Protein AF-A0A8C6TGK2-F1 (afdb_monomer)

Sequence (136 aa):
MEDSAKWTDCPTAPSLRNLTDGGFGALAETQLPAVQELTRAHIESFDQAVTDGLSRLVQSIPPLEFSFRNDRVSLAFAEAAIFPPAVAKGSVCKEMRVFPAECRGRRCSYRGKLVVREIHGYTRKLSHHLYIYIAG

InterPro domains:
  IPR007644 RNA polymerase, beta subunit, protrusion [PF04563] (37-117)

Organism: NCBI:txid47308

Secondary structure (DSSP, 8-state):
---GGGGTTS-SS---HHHHSTTTTPPPSS--HHHHHHHHHHHHHHHHIIIIIHHHHHHHSPPEEEEETTEEEEEEEEEEEEEPPBPPTT---S--B--HHHHHHHT----PEEEEEEEEEEEEEETTEEEEEEE-

Solvent-accessible surface area (backbone atoms only — not comparable to full-atom values): 8624 Å² total; per-residue (Å²): 142,81,74,76,74,79,64,74,82,61,74,95,63,93,75,65,57,77,76,64,43,91,59,65,88,64,80,67,96,65,79,62,63,74,65,53,56,78,47,40,68,63,52,52,54,46,53,42,43,64,45,65,44,37,49,53,50,39,71,67,53,77,60,54,70,51,76,56,97,79,25,43,40,35,42,34,56,74,45,56,48,72,40,78,34,54,62,64,90,90,63,95,65,96,69,54,74,58,54,68,67,56,23,59,77,69,74,49,82,82,59,55,51,77,47,73,43,66,36,43,40,41,40,44,78,48,102,88,55,82,51,79,47,77,56,122

Radius of gyration: 26.93 Å; Cα contacts (8 Å, |Δi|>4): 138; chains: 1; bounding box: 72×41×67 Å

Mean predicted aligned error: 11.18 Å

Nearest PDB structures (foldseek):
  7obb-assembly1_B  TM=7.964E-01  e=2.275E-11  Homo sapiens
  7oba-assembly1_B  TM=8.011E-01  e=4.893E-11  Homo sapiens
  7ob9-assembly1_B  TM=7.943E-01  e=1.413E-10  Homo sapiens
  7vba-assembly1_B  TM=8.084E-01  e=6.895E-09  Homo sapiens
  8yqy-assembly1_B  TM=7.002E-01  e=9.616E-05  African swine fever virus

pLDDT: mean 81.95, std 15.83, range [38.44, 97.5]

Structure (mmCIF, N/CA/C/O backbone):
data_AF-A0A8C6TGK2-F1
#
_entry.id   AF-A0A8C6TGK2-F1
#
loop_
_atom_site.group_PDB
_atom_site.id
_atom_site.type_symbol
_atom_site.label_atom_id
_atom_site.la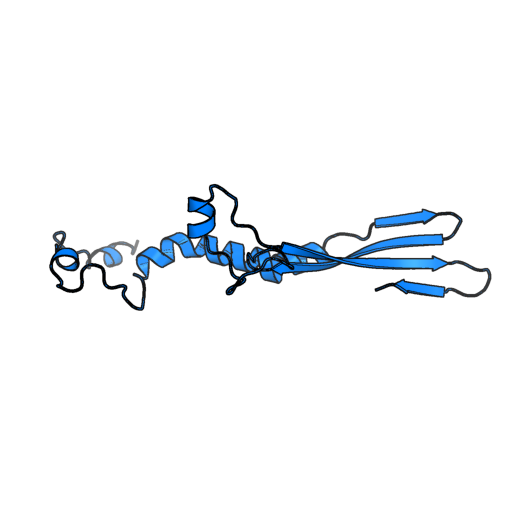bel_alt_id
_atom_site.label_comp_id
_atom_site.label_asym_id
_atom_site.label_entity_id
_atom_site.label_seq_id
_atom_site.pdbx_PDB_ins_code
_atom_site.Cartn_x
_atom_site.Cartn_y
_atom_site.Cartn_z
_atom_site.occupancy
_atom_site.B_iso_or_equiv
_atom_site.auth_seq_id
_atom_site.auth_comp_id
_atom_site.auth_asym_id
_atom_site.auth_atom_id
_atom_site.pdbx_PDB_model_num
ATOM 1 N N . MET A 1 1 ? -34.262 -23.421 -2.899 1.00 41.59 1 MET A N 1
ATOM 2 C CA . MET A 1 1 ? -35.037 -22.565 -1.978 1.00 41.59 1 MET A CA 1
ATOM 3 C C . MET A 1 1 ? -34.675 -23.005 -0.571 1.00 41.59 1 MET A C 1
ATOM 5 O O . MET A 1 1 ? -35.220 -23.996 -0.117 1.00 41.59 1 MET A O 1
ATOM 9 N N . GLU A 1 2 ? -33.693 -22.363 0.063 1.00 51.56 2 GLU A N 1
ATOM 10 C CA . GLU A 1 2 ? -33.203 -22.768 1.398 1.00 51.56 2 GLU A CA 1
ATOM 11 C C . GLU A 1 2 ? -32.666 -21.565 2.209 1.00 51.56 2 GLU A C 1
ATOM 13 O O . GLU A 1 2 ? -31.845 -21.706 3.106 1.00 51.56 2 GLU A O 1
ATOM 18 N N . ASP A 1 3 ? -33.142 -20.349 1.915 1.00 56.97 3 ASP A N 1
ATOM 19 C CA . ASP A 1 3 ? -32.690 -19.114 2.585 1.00 56.97 3 ASP A CA 1
ATOM 20 C C . ASP A 1 3 ? -33.482 -18.784 3.866 1.00 56.97 3 ASP A C 1
ATOM 22 O O . ASP A 1 3 ? -33.126 -17.876 4.617 1.00 56.97 3 ASP A O 1
ATOM 26 N N . SER A 1 4 ? -34.555 -19.534 4.146 1.00 56.25 4 SER A N 1
ATOM 27 C CA . SER A 1 4 ? -35.492 -19.256 5.245 1.00 56.25 4 SER A CA 1
ATOM 28 C C . SER A 1 4 ? -34.919 -19.529 6.640 1.00 56.25 4 SER A C 1
ATOM 30 O O . SER A 1 4 ? -35.398 -18.944 7.607 1.00 56.25 4 SER A O 1
ATOM 32 N N . ALA A 1 5 ? -33.920 -20.406 6.771 1.00 59.53 5 ALA A N 1
ATOM 33 C CA . ALA A 1 5 ? -33.391 -20.817 8.075 1.00 59.53 5 ALA A CA 1
ATOM 34 C C . ALA A 1 5 ? -32.359 -19.834 8.663 1.00 59.53 5 ALA A C 1
ATOM 36 O O . ALA A 1 5 ? -32.021 -19.928 9.836 1.00 59.53 5 ALA A O 1
ATOM 37 N N . LYS A 1 6 ? -31.850 -18.876 7.874 1.00 58.88 6 LYS A N 1
ATOM 38 C CA . LYS A 1 6 ? -30.809 -17.932 8.328 1.00 58.88 6 LYS A CA 1
ATOM 39 C C . LYS A 1 6 ? -31.340 -16.776 9.181 1.00 58.88 6 LYS A C 1
ATOM 41 O O . LYS A 1 6 ? -30.556 -16.115 9.852 1.00 58.88 6 LYS A O 1
ATOM 46 N N . TRP A 1 7 ? -32.650 -16.536 9.165 1.00 62.78 7 TRP A N 1
ATOM 47 C CA . TRP A 1 7 ? -33.277 -15.369 9.800 1.00 62.78 7 TRP A CA 1
ATOM 48 C C . TRP A 1 7 ? -34.065 -15.706 11.073 1.00 62.78 7 TRP A C 1
ATOM 50 O O . TRP A 1 7 ? -34.680 -14.825 11.667 1.00 62.78 7 TRP A O 1
ATOM 60 N N . THR A 1 8 ? -34.048 -16.965 11.519 1.00 65.06 8 THR A N 1
ATOM 61 C CA . THR A 1 8 ? -34.782 -17.410 12.716 1.00 65.06 8 THR A CA 1
ATOM 62 C C . THR A 1 8 ? -34.143 -16.974 14.036 1.00 65.06 8 THR A C 1
ATOM 64 O O . THR A 1 8 ? -34.804 -17.057 15.063 1.00 65.06 8 THR A O 1
ATOM 67 N N . ASP A 1 9 ? -32.895 -16.491 14.017 1.00 67.56 9 ASP A N 1
ATOM 68 C CA . ASP A 1 9 ? -32.146 -16.054 15.210 1.00 67.56 9 ASP A CA 1
ATOM 69 C C . ASP A 1 9 ? -32.090 -14.519 15.365 1.00 67.56 9 ASP A C 1
ATOM 71 O O . ASP A 1 9 ? -31.267 -13.959 16.091 1.00 67.56 9 ASP A O 1
ATOM 75 N N . CYS A 1 10 ? -32.957 -13.788 14.655 1.00 66.88 10 CYS A N 1
ATOM 76 C CA . CYS A 1 10 ? -33.069 -12.347 14.849 1.00 66.88 10 CYS A CA 1
ATOM 77 C C . CYS A 1 10 ? -33.847 -12.037 16.142 1.00 66.88 10 CYS A C 1
ATOM 79 O O . CYS A 1 10 ? -34.951 -12.554 16.328 1.00 66.88 10 CYS A O 1
ATOM 81 N N . PRO A 1 11 ? -33.332 -11.156 17.021 1.00 75.12 11 PRO A N 1
ATOM 82 C CA . PRO A 1 11 ? -34.060 -10.731 18.211 1.00 75.12 11 PRO A CA 1
ATOM 83 C C . PRO A 1 11 ? -35.419 -10.128 17.846 1.00 75.12 11 PRO A C 1
ATOM 85 O O . PRO A 1 11 ? -35.505 -9.267 16.971 1.00 75.12 11 PRO A O 1
ATOM 88 N N . THR A 1 12 ? -36.472 -10.516 18.566 1.00 82.25 12 THR A N 1
ATOM 89 C CA . THR A 1 12 ? -37.844 -10.020 18.351 1.00 82.25 12 THR A CA 1
ATOM 90 C C . THR A 1 12 ? -37.980 -8.510 18.589 1.00 82.25 12 THR A C 1
ATOM 92 O O . THR A 1 12 ? -38.898 -7.878 18.074 1.00 82.25 12 THR A O 1
ATOM 95 N N . ALA A 1 13 ? -37.073 -7.920 19.374 1.00 82.88 13 ALA A N 1
ATOM 96 C CA . ALA A 1 13 ? -37.038 -6.494 19.674 1.00 82.88 13 ALA A CA 1
ATOM 97 C C . ALA A 1 13 ? -35.592 -6.004 19.890 1.00 82.88 13 ALA A C 1
ATOM 99 O O . ALA A 1 13 ? -34.735 -6.778 20.329 1.00 82.88 13 ALA A O 1
ATOM 100 N N . PRO A 1 14 ? -35.301 -4.718 19.619 1.00 81.69 14 PRO A N 1
ATOM 101 C CA . PRO A 1 14 ? -34.003 -4.128 19.923 1.00 81.69 14 PRO A CA 1
ATOM 102 C C . PRO A 1 14 ? -33.758 -4.097 21.438 1.00 81.69 14 PRO A C 1
ATOM 104 O O . PRO A 1 14 ? -34.649 -3.771 22.220 1.00 81.69 14 PRO A O 1
ATOM 107 N N . SER A 1 15 ? -32.528 -4.401 21.859 1.00 82.31 15 SER A N 1
ATOM 108 C CA . SER A 1 15 ? -32.122 -4.341 23.270 1.00 82.31 15 SER A CA 1
ATOM 109 C C . SER A 1 15 ? -31.203 -3.147 23.531 1.00 82.31 15 SER A C 1
ATOM 111 O O . SER A 1 15 ? -30.283 -2.902 22.750 1.00 82.31 15 SER A O 1
ATOM 113 N N . LEU A 1 16 ? -31.370 -2.467 24.669 1.00 81.19 16 LEU A N 1
ATOM 114 C CA . LEU A 1 16 ? -30.475 -1.391 25.125 1.00 81.19 16 LEU A CA 1
ATOM 115 C C . LEU A 1 16 ? -29.266 -1.915 25.924 1.00 81.19 16 LEU A C 1
ATOM 117 O O . LEU A 1 16 ? -28.608 -1.150 26.628 1.00 81.19 16 LEU A O 1
ATOM 121 N N . ARG A 1 17 ? -28.952 -3.216 25.836 1.00 80.56 17 ARG A N 1
ATOM 122 C CA . ARG A 1 17 ? -27.892 -3.862 26.631 1.00 80.56 17 ARG A CA 1
ATOM 123 C C . ARG A 1 17 ? -26.532 -3.170 26.476 1.00 80.56 17 ARG A C 1
ATOM 125 O O . ARG A 1 17 ? -25.866 -2.905 27.459 1.00 80.56 17 ARG A O 1
ATOM 132 N N . ASN A 1 18 ? -26.183 -2.752 25.257 1.00 75.62 18 ASN A N 1
ATOM 133 C CA . ASN A 1 18 ? -24.905 -2.089 24.970 1.00 75.62 18 ASN A CA 1
ATOM 134 C C . ASN A 1 18 ? -24.830 -0.640 25.502 1.00 75.62 18 ASN A C 1
ATOM 136 O O . ASN A 1 18 ? -23.751 -0.060 25.515 1.00 75.62 18 ASN A O 1
ATOM 140 N N . LEU A 1 19 ? -25.963 -0.038 25.887 1.00 71.88 19 LEU A N 1
ATOM 141 C CA . LEU A 1 19 ? -26.026 1.287 26.524 1.00 71.88 19 LEU A CA 1
ATOM 142 C C . LEU A 1 19 ? -26.110 1.196 28.052 1.00 71.88 19 LEU A C 1
ATOM 144 O O . LEU A 1 19 ? -25.878 2.186 28.736 1.00 71.88 19 LEU A O 1
ATOM 148 N N . THR A 1 20 ? -26.502 0.032 28.571 1.00 78.75 20 THR A N 1
ATOM 149 C CA . THR A 1 20 ? -26.757 -0.207 30.000 1.00 78.75 20 THR A CA 1
ATOM 150 C C . THR A 1 20 ? -25.676 -1.052 30.660 1.00 78.75 20 THR A C 1
ATOM 152 O O . THR A 1 20 ? -25.578 -1.058 31.884 1.00 78.75 20 THR A O 1
ATOM 155 N N . ASP A 1 21 ? -24.842 -1.726 29.869 1.00 74.75 21 ASP A N 1
ATOM 156 C CA . ASP A 1 21 ? -23.613 -2.339 30.342 1.00 74.75 21 ASP A CA 1
ATOM 157 C C . ASP A 1 21 ? -22.672 -1.235 30.850 1.00 74.75 21 ASP A C 1
ATOM 159 O O . ASP A 1 21 ? -22.323 -0.305 30.117 1.00 74.75 21 ASP A O 1
ATOM 163 N N . GLY A 1 22 ? -22.288 -1.298 32.128 1.00 76.75 22 GLY A N 1
ATOM 164 C CA . GLY A 1 22 ? -21.501 -0.260 32.811 1.00 76.75 22 GLY A CA 1
ATOM 165 C C . GLY A 1 22 ? -20.112 -0.012 32.204 1.00 76.75 22 GLY A C 1
ATOM 166 O O . GLY A 1 22 ? -19.412 0.899 32.637 1.00 76.75 22 GLY A O 1
ATOM 167 N N . GLY A 1 23 ? -19.722 -0.802 31.200 1.00 78.19 23 GLY A N 1
ATOM 168 C CA . GLY A 1 23 ? -18.526 -0.642 30.377 1.00 78.19 23 GLY A CA 1
ATOM 169 C C . GLY A 1 23 ? -18.694 0.251 29.142 1.00 78.19 23 GLY A C 1
ATOM 170 O O . GLY A 1 23 ? -17.850 0.189 28.249 1.00 78.19 23 GLY A O 1
ATOM 171 N N . PHE A 1 24 ? -19.750 1.065 29.034 1.00 77.00 24 PHE A N 1
ATOM 172 C CA . PHE A 1 24 ? -19.906 1.986 27.901 1.00 77.00 24 PHE A CA 1
ATOM 173 C C . PHE A 1 24 ? -18.658 2.873 27.713 1.00 77.00 24 PHE A C 1
ATOM 175 O O . PHE A 1 24 ? -18.231 3.583 28.621 1.00 77.00 24 PHE A O 1
ATOM 182 N N . GLY A 1 25 ? -18.069 2.831 26.513 1.00 76.62 25 GLY A N 1
ATOM 183 C CA . GLY A 1 25 ? -16.829 3.541 26.177 1.00 76.62 25 GLY A CA 1
ATOM 184 C C . GLY A 1 25 ? -15.545 2.721 26.358 1.00 76.62 25 GLY A C 1
ATOM 185 O O . GLY A 1 25 ? -14.505 3.125 25.836 1.00 76.62 25 GLY A O 1
ATOM 186 N N . ALA A 1 26 ? -15.601 1.558 27.014 1.00 85.25 26 ALA A N 1
ATOM 187 C CA . ALA A 1 26 ? -14.500 0.603 27.004 1.00 85.25 26 ALA A CA 1
ATOM 188 C C . ALA A 1 26 ? -14.420 -0.082 25.632 1.00 85.25 26 ALA A C 1
ATOM 190 O O . ALA A 1 26 ? -15.409 -0.598 25.109 1.00 85.25 26 ALA A O 1
ATOM 191 N N . LEU A 1 27 ? -13.233 -0.071 25.027 1.00 82.56 27 LEU A N 1
ATOM 192 C CA . LEU A 1 27 ? -12.998 -0.763 23.765 1.00 82.56 27 LEU A CA 1
ATOM 193 C C . LEU A 1 27 ? -12.890 -2.265 24.035 1.00 82.56 27 LEU A C 1
ATOM 195 O O . LEU A 1 27 ? -12.022 -2.698 24.788 1.00 82.56 27 LEU A O 1
ATOM 199 N N . ALA A 1 28 ? -13.762 -3.049 23.403 1.00 83.50 28 ALA A N 1
ATOM 200 C CA . ALA A 1 28 ? -13.619 -4.498 23.376 1.00 83.50 28 ALA A CA 1
ATOM 201 C C . ALA A 1 28 ? -12.346 -4.893 22.606 1.00 83.50 28 ALA A C 1
ATOM 203 O O . ALA A 1 28 ? -11.967 -4.222 21.643 1.00 83.50 28 ALA A O 1
ATOM 204 N N . GLU A 1 29 ? -11.713 -6.002 22.998 1.00 85.56 29 GLU A N 1
ATOM 205 C CA . GLU A 1 29 ? -10.511 -6.517 22.322 1.00 85.56 29 GLU A CA 1
ATOM 206 C C . GLU A 1 29 ? -10.775 -6.880 20.856 1.00 85.56 29 GLU A C 1
ATOM 208 O O . GLU A 1 29 ? -9.898 -6.748 20.003 1.00 85.56 29 GLU A O 1
ATOM 213 N N . THR A 1 30 ? -11.999 -7.313 20.552 1.00 85.81 30 THR A N 1
ATOM 214 C CA . THR A 1 30 ? -12.429 -7.680 19.204 1.00 85.81 30 THR A CA 1
ATOM 215 C C . THR A 1 30 ? -13.644 -6.861 18.788 1.00 85.81 30 THR A C 1
ATOM 217 O O . THR A 1 30 ? -14.542 -6.577 19.583 1.00 85.81 30 THR A O 1
ATOM 220 N N . GLN A 1 31 ? -13.672 -6.451 17.519 1.00 84.06 31 GLN A N 1
ATOM 221 C CA . GLN A 1 31 ? -14.855 -5.820 16.941 1.00 84.06 31 GLN A CA 1
ATOM 222 C C . GLN A 1 31 ? -15.880 -6.876 16.526 1.00 84.06 31 GLN A C 1
ATOM 224 O O . GLN A 1 31 ? -15.555 -8.044 16.321 1.00 84.06 31 GLN A O 1
ATOM 229 N N . LEU A 1 32 ? -17.127 -6.438 16.350 1.00 87.69 32 LEU A N 1
ATOM 230 C CA . LEU A 1 32 ? -18.209 -7.295 15.879 1.00 87.69 32 LEU A CA 1
ATOM 231 C C . LEU A 1 32 ? -17.874 -7.880 14.492 1.00 87.69 32 LEU A C 1
ATOM 233 O O . LEU A 1 32 ? -17.689 -7.099 13.551 1.00 87.69 32 LEU A O 1
ATOM 237 N N . PRO A 1 33 ? -17.875 -9.219 14.322 1.00 88.44 33 PRO A N 1
ATOM 238 C CA . PRO A 1 33 ? -17.530 -9.859 13.051 1.00 88.44 33 PRO A CA 1
ATOM 239 C C . PRO A 1 33 ? -18.392 -9.381 11.882 1.00 88.44 33 PRO A C 1
ATOM 241 O O . PRO A 1 33 ? -17.883 -9.136 10.793 1.00 88.44 33 PRO A O 1
ATOM 244 N N . ALA A 1 34 ? -19.686 -9.154 12.129 1.00 87.88 34 ALA A N 1
ATOM 245 C CA . ALA A 1 34 ? -20.610 -8.647 11.119 1.00 87.88 34 ALA A CA 1
ATOM 246 C C . ALA A 1 34 ? -20.187 -7.277 10.561 1.00 87.88 34 ALA A C 1
ATOM 248 O O . ALA A 1 34 ? -20.360 -7.032 9.377 1.00 87.88 34 ALA A O 1
ATOM 249 N N . VAL A 1 35 ? -19.608 -6.395 11.386 1.00 89.50 35 VAL A N 1
ATOM 250 C CA . VAL A 1 35 ? -19.136 -5.073 10.938 1.00 89.50 35 VAL A CA 1
ATOM 251 C C . VAL A 1 35 ? -17.832 -5.198 10.151 1.00 89.50 35 VAL A C 1
ATOM 253 O O . VAL A 1 35 ? -17.657 -4.503 9.155 1.00 89.50 35 VAL A O 1
ATOM 256 N N . GLN A 1 36 ? -16.937 -6.099 10.565 1.00 90.06 36 GLN A N 1
ATOM 257 C CA . GLN A 1 36 ? -15.690 -6.374 9.842 1.00 90.06 36 GLN A CA 1
ATOM 258 C C . GLN A 1 36 ? -15.951 -6.981 8.458 1.00 90.06 36 GLN A C 1
ATOM 260 O O . GLN A 1 36 ? -15.265 -6.648 7.497 1.00 90.06 36 GLN A O 1
ATOM 265 N N . GLU A 1 37 ? -16.966 -7.839 8.342 1.00 93.19 37 GLU A N 1
ATOM 266 C CA . GLU A 1 37 ? -17.361 -8.464 7.077 1.00 93.19 37 GLU A CA 1
ATOM 267 C C . GLU A 1 37 ? -17.734 -7.425 6.009 1.00 93.19 37 GLU A C 1
ATOM 269 O O . GLU A 1 37 ? -17.359 -7.571 4.849 1.00 93.19 37 GLU A O 1
ATOM 274 N N . LEU A 1 38 ? -18.405 -6.335 6.404 1.00 94.94 38 LEU A N 1
ATOM 275 C CA . LEU A 1 38 ? -18.865 -5.288 5.481 1.00 94.94 38 LEU A CA 1
ATOM 276 C C . LEU A 1 38 ? -17.720 -4.615 4.718 1.00 94.94 38 LEU A C 1
ATOM 278 O O . LEU A 1 38 ? -17.916 -4.158 3.594 1.00 94.94 38 LEU A O 1
ATOM 282 N N . THR A 1 39 ? -16.536 -4.522 5.324 1.00 94.50 39 THR A N 1
ATOM 283 C CA . THR A 1 39 ? -15.368 -3.859 4.729 1.00 94.50 39 THR A CA 1
ATOM 284 C C . THR A 1 39 ? -14.291 -4.836 4.276 1.00 94.50 39 THR A C 1
ATOM 286 O O . THR A 1 39 ? -13.323 -4.402 3.647 1.00 94.50 39 THR A O 1
ATOM 289 N N . ARG A 1 40 ? -14.464 -6.141 4.532 1.00 95.38 40 ARG A N 1
ATOM 290 C CA . ARG A 1 40 ? -13.464 -7.178 4.249 1.00 95.38 40 ARG A CA 1
ATOM 291 C C . ARG A 1 40 ? -12.981 -7.134 2.805 1.00 95.38 40 ARG A C 1
ATOM 293 O O . ARG A 1 40 ? -11.784 -7.015 2.578 1.00 95.38 40 ARG A O 1
ATOM 300 N N . ALA A 1 41 ? -13.900 -7.121 1.839 1.00 96.88 41 ALA A N 1
ATOM 301 C CA . ALA A 1 41 ? -13.546 -7.108 0.419 1.00 96.88 41 ALA A CA 1
ATOM 302 C C . ALA A 1 41 ? -12.669 -5.900 0.029 1.00 96.88 41 ALA A C 1
ATOM 304 O O . ALA A 1 41 ? -11.747 -6.023 -0.778 1.00 96.88 41 ALA A O 1
ATOM 305 N N . HIS A 1 42 ? -12.913 -4.727 0.622 1.00 97.06 42 HIS A N 1
ATOM 306 C CA . HIS A 1 42 ? -12.104 -3.534 0.367 1.00 97.06 42 HIS A CA 1
ATOM 307 C C . HIS A 1 42 ? -10.698 -3.651 0.957 1.00 97.06 42 HIS A C 1
ATOM 309 O O . HIS A 1 42 ? -9.737 -3.265 0.297 1.00 97.06 42 HIS A O 1
ATOM 315 N N . ILE A 1 43 ? -10.578 -4.190 2.172 1.00 96.25 43 ILE A N 1
ATOM 316 C CA . ILE A 1 43 ? -9.285 -4.388 2.835 1.00 96.25 43 ILE A CA 1
ATOM 317 C C . ILE A 1 43 ? -8.470 -5.432 2.070 1.00 96.25 43 ILE A C 1
ATOM 319 O O . ILE A 1 43 ? -7.360 -5.144 1.640 1.00 96.25 43 ILE A O 1
ATOM 323 N N . GLU A 1 44 ? -9.053 -6.600 1.807 1.00 97.25 44 GLU A N 1
ATOM 324 C CA . GLU A 1 44 ? -8.362 -7.708 1.142 1.00 97.25 44 GLU A CA 1
ATOM 325 C C . GLU A 1 44 ? -7.947 -7.358 -0.290 1.00 97.25 44 GLU A C 1
ATOM 327 O O . GLU A 1 44 ? -6.830 -7.666 -0.702 1.00 97.25 44 GLU A O 1
ATOM 332 N N . SER A 1 45 ? -8.809 -6.672 -1.051 1.00 97.50 45 SER A N 1
ATOM 333 C CA . SER A 1 45 ? -8.447 -6.228 -2.404 1.00 97.50 45 SER A CA 1
ATOM 334 C C . SER A 1 45 ? -7.290 -5.226 -2.395 1.00 97.50 45 SER A C 1
ATOM 336 O O . SER A 1 45 ? -6.421 -5.289 -3.264 1.00 97.50 45 SER A O 1
ATOM 338 N N . PHE A 1 46 ? -7.245 -4.325 -1.410 1.00 96.31 46 PHE A N 1
ATOM 339 C CA . PHE A 1 46 ? -6.151 -3.373 -1.261 1.00 96.31 46 PHE A CA 1
ATOM 340 C C . PHE A 1 46 ? -4.853 -4.063 -0.831 1.00 96.31 46 PHE A C 1
ATOM 342 O O . PHE A 1 46 ? -3.808 -3.812 -1.430 1.00 96.31 46 PHE A O 1
ATOM 349 N N . ASP A 1 47 ? -4.919 -4.960 0.155 1.00 96.00 47 ASP A N 1
ATOM 350 C CA . ASP A 1 47 ? -3.762 -5.716 0.634 1.00 96.00 47 ASP A CA 1
ATOM 351 C C . ASP A 1 47 ? -3.155 -6.545 -0.498 1.00 96.00 47 ASP A C 1
ATOM 353 O O . ASP A 1 47 ? -1.942 -6.507 -0.715 1.00 96.00 47 ASP A O 1
ATOM 357 N N . GLN A 1 48 ? -3.994 -7.214 -1.294 1.00 96.81 48 GLN A N 1
ATOM 358 C CA . GLN A 1 48 ? -3.551 -7.943 -2.479 1.00 96.81 48 GLN A CA 1
ATOM 359 C C . GLN A 1 48 ? -2.906 -7.000 -3.505 1.00 96.81 48 GLN A C 1
ATOM 361 O O . GLN A 1 48 ? -1.828 -7.306 -4.015 1.00 96.81 48 GLN A O 1
ATOM 366 N N . ALA A 1 49 ? -3.522 -5.848 -3.787 1.00 95.50 49 ALA A N 1
ATOM 367 C CA . ALA A 1 49 ? -3.017 -4.897 -4.774 1.00 95.50 49 ALA A CA 1
ATOM 368 C C . ALA A 1 49 ? -1.649 -4.312 -4.389 1.00 95.50 49 ALA A C 1
ATOM 370 O O . ALA A 1 49 ? -0.794 -4.136 -5.255 1.00 95.50 49 ALA A O 1
ATOM 371 N N . VAL A 1 50 ? -1.433 -4.013 -3.106 1.00 94.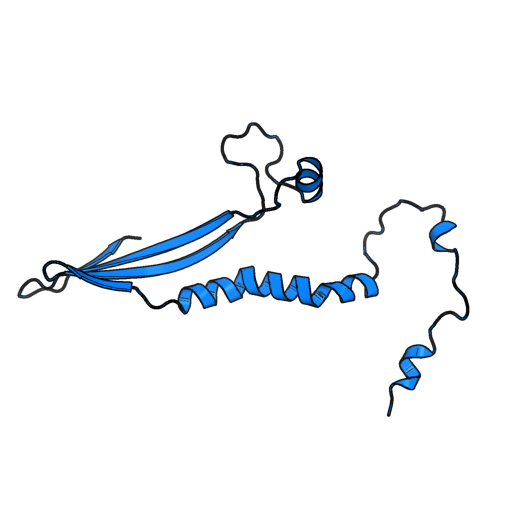00 50 VAL A N 1
ATOM 372 C CA . VAL A 1 50 ? -0.186 -3.414 -2.603 1.00 94.00 50 VAL A CA 1
ATOM 373 C C . VAL A 1 50 ? 0.937 -4.442 -2.441 1.00 94.00 50 VAL A C 1
ATOM 375 O O . VAL A 1 50 ? 2.109 -4.075 -2.530 1.00 94.00 50 VAL A O 1
ATOM 378 N N . THR A 1 51 ? 0.591 -5.712 -2.225 1.00 90.88 51 THR A N 1
ATOM 379 C CA . THR A 1 51 ? 1.551 -6.816 -2.105 1.00 90.88 51 THR A CA 1
ATOM 380 C C . THR A 1 51 ? 1.774 -7.485 -3.467 1.00 90.88 51 THR A C 1
ATOM 382 O O . THR A 1 51 ? 2.413 -6.909 -4.350 1.00 90.88 51 THR A O 1
ATOM 385 N N . ASP A 1 52 ? 1.218 -8.675 -3.676 1.00 93.50 52 ASP A N 1
ATOM 386 C CA . ASP A 1 52 ? 1.432 -9.500 -4.865 1.00 93.50 52 ASP A CA 1
ATOM 387 C C . ASP A 1 52 ? 1.005 -8.806 -6.162 1.00 93.50 52 ASP A C 1
ATOM 389 O O . 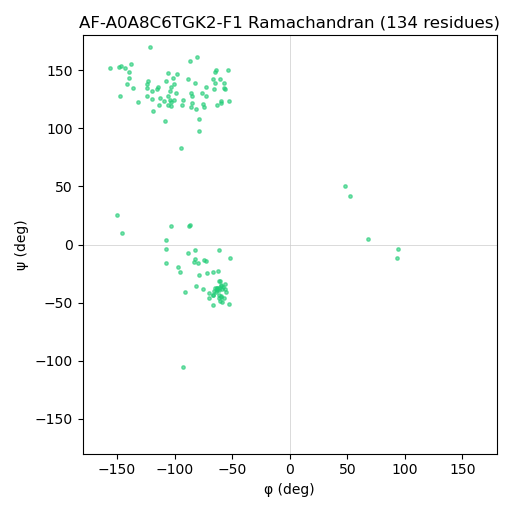ASP A 1 52 ? 1.620 -9.002 -7.213 1.00 93.50 52 ASP A O 1
ATOM 393 N N . GLY A 1 53 ? -0.063 -8.006 -6.108 1.00 95.06 53 GLY A N 1
ATOM 394 C CA . GLY A 1 53 ? -0.579 -7.262 -7.252 1.00 95.06 53 GLY A CA 1
ATOM 395 C C . GLY A 1 53 ? 0.458 -6.298 -7.822 1.00 95.06 53 GLY A C 1
ATOM 396 O O . GLY A 1 53 ? 0.688 -6.290 -9.033 1.00 95.06 53 GLY A O 1
ATOM 397 N N . LEU A 1 54 ? 1.145 -5.547 -6.959 1.00 94.31 54 LEU A N 1
ATOM 398 C CA . LEU A 1 54 ? 2.172 -4.589 -7.356 1.00 94.31 54 LEU A CA 1
ATOM 399 C C . LEU A 1 54 ? 3.393 -5.290 -7.961 1.00 94.31 54 LEU A C 1
ATOM 401 O O . LEU A 1 54 ? 3.888 -4.865 -9.005 1.00 94.31 54 LEU A O 1
ATOM 405 N N . SER A 1 55 ? 3.848 -6.392 -7.359 1.00 91.56 55 SER A N 1
ATOM 406 C CA . SER A 1 55 ? 4.975 -7.168 -7.889 1.00 91.56 55 SER A CA 1
ATOM 407 C C . SER A 1 55 ? 4.677 -7.738 -9.279 1.00 91.56 55 SER A C 1
ATOM 409 O O . SER A 1 55 ? 5.509 -7.636 -10.181 1.00 91.56 55 SER A O 1
ATOM 411 N N . ARG A 1 56 ? 3.472 -8.284 -9.486 1.00 94.25 56 ARG A N 1
ATOM 412 C CA . ARG A 1 56 ? 3.036 -8.796 -10.797 1.00 94.25 56 ARG A CA 1
ATOM 413 C C . ARG A 1 56 ? 2.899 -7.682 -11.829 1.00 94.25 56 ARG A C 1
ATOM 415 O O . ARG A 1 56 ? 3.296 -7.867 -12.976 1.00 94.25 56 ARG A O 1
ATOM 422 N N . LEU A 1 57 ? 2.373 -6.525 -11.421 1.00 94.00 57 LEU A N 1
ATOM 423 C CA . LEU A 1 57 ? 2.264 -5.352 -12.284 1.00 94.00 57 LEU A CA 1
ATOM 424 C C . LEU A 1 57 ? 3.642 -4.934 -12.794 1.00 94.00 57 LEU A C 1
ATOM 426 O O . LEU A 1 57 ? 3.812 -4.794 -14.001 1.00 94.00 57 LEU A O 1
ATOM 430 N N . VAL A 1 58 ? 4.630 -4.808 -11.906 1.00 91.62 58 VAL A N 1
ATOM 431 C CA . VAL A 1 58 ? 6.006 -4.442 -12.278 1.00 91.62 58 VAL A CA 1
ATOM 432 C C . VAL A 1 58 ? 6.591 -5.418 -13.299 1.00 91.62 58 VAL A C 1
ATOM 434 O O . VAL A 1 58 ? 7.124 -4.984 -14.314 1.00 91.62 58 VAL A O 1
ATOM 437 N N . GLN A 1 59 ? 6.422 -6.723 -13.079 1.00 89.19 59 GLN A N 1
ATOM 438 C CA . GLN A 1 59 ? 6.910 -7.765 -13.993 1.00 89.19 59 GLN A CA 1
ATOM 439 C C . GLN A 1 59 ? 6.191 -7.776 -15.350 1.00 89.19 59 GLN A C 1
ATOM 441 O O . GLN A 1 59 ? 6.744 -8.265 -16.333 1.00 89.19 59 GLN A O 1
ATOM 446 N N . SER A 1 60 ? 4.963 -7.256 -15.415 1.00 93.88 60 SER A N 1
ATOM 447 C CA . SER A 1 60 ? 4.181 -7.186 -16.653 1.00 93.88 60 SER A CA 1
ATOM 448 C C . SER A 1 60 ? 4.524 -5.983 -17.536 1.00 93.88 60 SER A C 1
ATOM 450 O O . SER A 1 60 ? 4.147 -5.972 -18.708 1.00 93.88 60 SER A O 1
ATOM 452 N N . ILE A 1 61 ? 5.224 -4.974 -17.001 1.00 92.12 61 ILE A N 1
ATOM 453 C CA . ILE A 1 61 ? 5.622 -3.796 -17.776 1.00 92.12 61 ILE A CA 1
ATOM 454 C C . ILE A 1 61 ? 6.770 -4.198 -18.714 1.00 92.12 61 ILE A C 1
ATOM 456 O O . ILE A 1 61 ? 7.839 -4.585 -18.235 1.00 92.12 61 ILE A O 1
ATOM 460 N N . PRO A 1 62 ? 6.592 -4.100 -20.045 1.00 90.75 62 PRO A N 1
ATOM 461 C CA . PRO A 1 62 ? 7.660 -4.421 -20.977 1.00 90.75 62 PRO A CA 1
ATOM 462 C C . PRO A 1 62 ? 8.814 -3.413 -20.841 1.00 90.75 62 PRO A C 1
ATOM 464 O O . PRO A 1 62 ? 8.559 -2.216 -20.664 1.00 90.75 62 PRO A O 1
ATOM 467 N N . PRO A 1 63 ? 10.076 -3.859 -20.965 1.00 89.88 63 PRO A N 1
ATOM 468 C CA . PRO A 1 63 ? 11.218 -2.960 -21.006 1.00 89.88 63 PRO A CA 1
ATOM 469 C C . PRO A 1 63 ? 11.104 -1.944 -22.145 1.00 89.88 63 PRO A C 1
ATOM 471 O O . PRO A 1 63 ? 10.732 -2.291 -23.268 1.00 89.88 63 PRO A O 1
ATOM 474 N N . LEU A 1 64 ? 11.471 -0.693 -21.873 1.00 89.69 64 LEU A N 1
ATOM 475 C CA . LEU A 1 64 ? 11.646 0.314 -22.909 1.00 89.69 64 LEU A CA 1
ATOM 476 C C . LEU A 1 64 ? 13.025 0.133 -23.537 1.00 89.69 64 LEU A C 1
ATOM 478 O O . LEU A 1 64 ? 14.051 0.320 -22.883 1.00 89.69 64 LEU A O 1
ATOM 482 N N . GLU A 1 65 ? 13.042 -0.198 -24.822 1.00 89.88 65 GLU A N 1
ATOM 483 C CA . GLU A 1 65 ? 14.273 -0.425 -25.563 1.00 89.88 65 GLU A CA 1
ATOM 484 C C . GLU A 1 65 ? 14.454 0.605 -26.672 1.00 89.88 65 GLU A C 1
ATOM 486 O O . GLU A 1 65 ? 13.545 0.866 -27.460 1.00 89.88 65 GLU A O 1
ATOM 491 N N . PHE A 1 66 ? 15.658 1.160 -26.771 1.00 87.81 66 PHE A N 1
ATOM 492 C CA . PHE A 1 66 ? 16.029 2.030 -27.879 1.00 87.81 66 PHE A CA 1
ATOM 493 C C . PHE A 1 66 ? 17.504 1.874 -28.233 1.00 87.81 66 PHE A C 1
ATOM 495 O O . PHE A 1 66 ? 18.347 1.502 -27.415 1.00 87.81 66 PHE A O 1
ATOM 502 N N . SER A 1 67 ? 17.818 2.155 -29.494 1.00 88.31 67 SER A N 1
ATOM 503 C CA . SER A 1 67 ? 19.187 2.162 -29.993 1.00 88.31 67 SER A CA 1
ATOM 504 C C . SER A 1 67 ? 19.731 3.583 -30.043 1.00 88.31 67 SER A C 1
ATOM 506 O O . SER A 1 67 ? 19.114 4.457 -30.653 1.00 88.31 67 SER A O 1
ATOM 508 N N . PHE A 1 68 ? 20.919 3.803 -29.490 1.00 84.44 68 PHE A N 1
ATOM 509 C CA . PHE A 1 68 ? 21.646 5.060 -29.623 1.00 84.44 68 PHE A CA 1
ATOM 510 C C . PHE A 1 68 ? 23.097 4.779 -30.008 1.00 84.44 68 PHE A C 1
ATOM 512 O O . PHE A 1 68 ? 23.800 4.069 -29.301 1.00 84.44 68 PHE A O 1
ATOM 519 N N . ARG A 1 69 ? 23.559 5.333 -31.139 1.00 82.75 69 ARG A N 1
ATOM 520 C CA . ARG A 1 69 ? 24.956 5.211 -31.612 1.00 82.75 69 ARG A CA 1
ATOM 521 C C . ARG A 1 69 ? 25.499 3.763 -31.593 1.00 82.75 69 ARG A C 1
ATOM 523 O O . ARG A 1 69 ? 26.588 3.528 -31.084 1.00 82.75 69 ARG A O 1
ATOM 530 N N . ASN A 1 70 ? 24.749 2.818 -32.176 1.00 81.62 70 ASN A N 1
ATOM 531 C CA . ASN A 1 70 ? 25.026 1.365 -32.224 1.00 81.62 70 ASN A CA 1
ATOM 532 C C . ASN A 1 70 ? 24.936 0.603 -30.892 1.00 81.62 70 ASN A C 1
ATOM 534 O O . ASN A 1 70 ? 25.173 -0.608 -30.869 1.00 81.62 70 ASN A O 1
ATOM 538 N N . ASP A 1 71 ? 24.523 1.270 -29.819 1.00 83.44 71 ASP A N 1
ATOM 539 C CA . ASP A 1 71 ? 24.332 0.654 -28.516 1.00 83.44 71 ASP A CA 1
ATOM 540 C C . ASP A 1 71 ? 22.835 0.440 -28.263 1.00 83.44 71 ASP A C 1
ATOM 542 O O . ASP A 1 71 ? 22.018 1.321 -28.546 1.00 83.44 71 ASP A O 1
ATOM 546 N N . ARG A 1 72 ? 22.459 -0.742 -27.759 1.00 84.06 72 ARG A N 1
ATOM 547 C CA . ARG A 1 72 ? 21.079 -1.026 -27.330 1.00 84.06 72 ARG A CA 1
ATOM 548 C C . ARG A 1 72 ? 20.967 -0.734 -25.843 1.00 84.06 72 ARG A C 1
ATOM 550 O O . ARG A 1 72 ? 21.669 -1.351 -25.040 1.00 84.06 72 ARG A O 1
ATOM 557 N N . VAL A 1 73 ? 20.077 0.190 -25.507 1.00 87.44 73 VAL A N 1
ATOM 558 C CA . VAL A 1 73 ? 19.723 0.557 -24.138 1.00 87.44 73 VAL A CA 1
ATOM 559 C C . VAL A 1 73 ? 18.367 -0.054 -23.820 1.00 87.44 73 VAL A C 1
ATOM 561 O O . VAL A 1 73 ? 17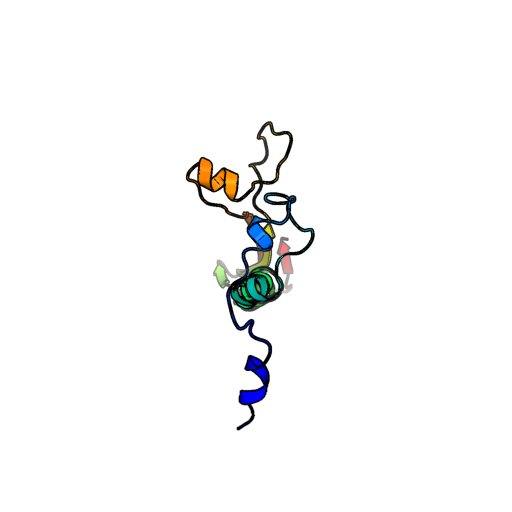.442 0.056 -24.623 1.00 87.44 73 VAL A O 1
ATOM 564 N N . SER A 1 74 ? 18.264 -0.704 -22.665 1.00 86.75 74 SER A N 1
ATOM 565 C CA . SER A 1 74 ? 17.023 -1.258 -22.129 1.00 86.75 74 SER A CA 1
ATOM 566 C C . SER A 1 74 ? 16.781 -0.694 -20.736 1.00 86.75 74 SER A C 1
ATOM 568 O O . SER A 1 74 ? 17.653 -0.794 -19.872 1.00 86.75 74 SER A O 1
ATOM 570 N N . LEU A 1 75 ? 15.592 -0.146 -20.519 1.00 87.62 75 LEU A N 1
ATOM 571 C CA . LEU A 1 75 ? 15.110 0.345 -19.231 1.00 87.62 75 LEU A CA 1
ATOM 572 C C . LEU A 1 75 ? 13.968 -0.556 -18.775 1.00 87.62 75 LEU A C 1
ATOM 574 O O . LEU A 1 75 ? 13.020 -0.768 -19.528 1.00 87.62 75 LEU A O 1
ATOM 578 N N . ALA A 1 76 ? 14.050 -1.110 -17.571 1.00 88.81 76 ALA A N 1
ATOM 579 C CA . ALA A 1 76 ? 12.990 -1.951 -17.025 1.00 88.81 76 ALA A CA 1
ATOM 580 C C . ALA A 1 76 ? 12.819 -1.719 -15.526 1.00 88.81 76 ALA A C 1
ATOM 582 O O . ALA A 1 76 ? 13.768 -1.389 -14.819 1.00 88.81 76 ALA A O 1
ATOM 583 N N . PHE A 1 77 ? 11.610 -1.940 -15.020 1.00 88.00 77 PHE A N 1
ATOM 584 C CA . PHE A 1 77 ? 11.363 -1.936 -13.584 1.00 88.00 77 PHE A CA 1
ATOM 585 C C . PHE A 1 77 ? 11.670 -3.319 -13.007 1.00 88.00 77 PHE A C 1
ATOM 587 O O . PHE A 1 77 ? 11.172 -4.328 -13.497 1.00 88.00 77 PHE A O 1
ATOM 594 N N . ALA A 1 78 ? 12.498 -3.369 -11.966 1.00 87.38 78 ALA A N 1
ATOM 595 C CA . ALA A 1 78 ? 12.826 -4.607 -11.266 1.00 87.38 78 ALA A CA 1
ATOM 596 C C . ALA A 1 78 ? 11.874 -4.873 -10.098 1.00 87.38 78 ALA A C 1
ATOM 598 O O . ALA A 1 78 ? 11.478 -6.012 -9.870 1.00 87.38 78 ALA A O 1
ATOM 599 N N . GLU A 1 79 ? 11.522 -3.830 -9.345 1.00 89.00 79 GLU A N 1
ATOM 600 C CA . GLU A 1 79 ? 10.728 -3.962 -8.124 1.00 89.00 79 GLU A CA 1
ATOM 601 C C . GLU A 1 79 ? 9.997 -2.655 -7.800 1.00 89.00 79 GLU A C 1
ATOM 603 O O . GLU A 1 79 ? 10.480 -1.569 -8.123 1.00 89.00 79 GLU A O 1
ATOM 608 N N . ALA A 1 80 ? 8.853 -2.749 -7.121 1.00 92.31 80 ALA A N 1
ATOM 609 C CA . ALA A 1 80 ? 8.205 -1.612 -6.483 1.00 92.31 80 ALA A CA 1
ATOM 610 C C . ALA A 1 80 ? 7.631 -2.011 -5.119 1.00 92.31 80 ALA A C 1
ATOM 612 O O . ALA A 1 80 ? 7.108 -3.112 -4.964 1.00 92.31 80 ALA A O 1
ATOM 613 N N . ALA A 1 81 ? 7.703 -1.100 -4.148 1.00 92.69 81 ALA A N 1
ATOM 614 C CA . ALA A 1 81 ? 7.198 -1.304 -2.795 1.00 92.69 81 ALA A CA 1
ATOM 615 C C . ALA A 1 81 ? 6.543 -0.031 -2.247 1.00 92.69 81 ALA A C 1
ATOM 617 O O . ALA A 1 81 ? 7.068 1.077 -2.408 1.00 92.69 81 ALA A O 1
ATOM 618 N N . ILE A 1 82 ? 5.408 -0.190 -1.564 1.00 93.75 82 ILE A N 1
ATOM 619 C CA . ILE A 1 82 ? 4.720 0.890 -0.851 1.00 93.75 82 ILE A CA 1
ATOM 620 C C . ILE A 1 82 ? 4.979 0.730 0.645 1.00 93.75 82 ILE A C 1
ATOM 622 O O . ILE A 1 82 ? 4.685 -0.303 1.237 1.00 93.75 82 ILE A O 1
ATOM 626 N N . PHE A 1 83 ? 5.504 1.780 1.268 1.00 92.56 83 PHE A N 1
ATOM 627 C CA . PHE A 1 83 ? 5.778 1.818 2.700 1.00 92.56 83 PHE A CA 1
ATOM 628 C C . PHE A 1 83 ? 4.652 2.521 3.465 1.00 92.56 83 PHE A C 1
ATOM 630 O O . PHE A 1 83 ? 4.086 3.493 2.947 1.00 92.56 83 PHE A O 1
ATOM 637 N N . PRO A 1 84 ? 4.364 2.102 4.714 1.00 92.88 84 PRO A N 1
ATOM 638 C CA . PRO A 1 84 ? 3.386 2.765 5.567 1.00 92.88 84 PRO A CA 1
ATOM 639 C C . PRO A 1 84 ? 3.654 4.273 5.722 1.00 92.88 84 PRO A C 1
ATOM 641 O O . PRO A 1 84 ? 4.815 4.696 5.683 1.00 92.88 84 PRO A O 1
ATOM 644 N N . PRO A 1 85 ? 2.613 5.099 5.932 1.00 94.50 85 PRO A N 1
ATOM 645 C CA . PRO A 1 85 ? 2.779 6.535 6.131 1.00 94.50 85 PRO A CA 1
ATOM 646 C C . PRO A 1 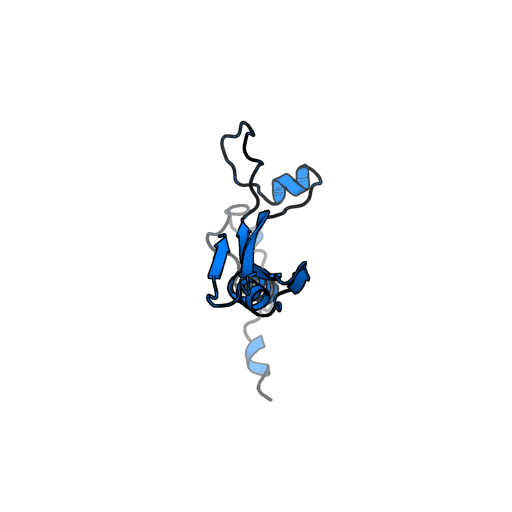85 ? 3.656 6.847 7.344 1.00 94.50 85 PRO A C 1
ATOM 648 O O . PRO A 1 85 ? 3.356 6.459 8.476 1.00 94.50 85 PRO A O 1
ATOM 651 N N . ALA A 1 86 ? 4.739 7.574 7.091 1.00 93.19 86 ALA A N 1
ATOM 652 C CA . ALA A 1 86 ? 5.707 7.974 8.096 1.00 93.19 86 ALA A CA 1
ATOM 653 C C . ALA A 1 86 ? 6.130 9.430 7.885 1.00 93.19 86 ALA A C 1
ATOM 655 O O . ALA A 1 86 ? 6.061 9.957 6.770 1.00 93.19 86 ALA A O 1
ATOM 656 N N . VAL A 1 87 ? 6.576 10.085 8.955 1.00 90.69 87 VAL A N 1
ATOM 657 C CA . VAL A 1 87 ? 7.117 11.446 8.870 1.00 90.69 87 VAL A CA 1
ATOM 658 C C . VAL A 1 87 ? 8.389 11.466 8.016 1.00 90.69 87 VAL A C 1
ATOM 660 O O . VAL A 1 87 ? 9.134 10.485 7.934 1.00 90.69 87 VAL A O 1
ATOM 663 N N . ALA A 1 88 ? 8.639 12.594 7.349 1.00 84.06 88 ALA A N 1
ATOM 664 C CA . ALA A 1 88 ? 9.803 12.742 6.486 1.00 84.06 88 ALA A CA 1
ATOM 665 C C . ALA A 1 88 ? 11.108 12.565 7.280 1.00 84.06 88 ALA A C 1
ATOM 667 O O . ALA A 1 88 ? 11.225 13.025 8.423 1.00 84.06 88 ALA A O 1
ATOM 668 N N . LYS A 1 89 ? 12.108 11.928 6.655 1.00 80.31 89 LYS A N 1
ATOM 669 C CA . LYS A 1 89 ? 13.450 11.788 7.237 1.00 80.31 89 LYS A CA 1
ATOM 670 C C . LYS A 1 89 ? 14.011 13.173 7.581 1.00 80.31 89 LYS A C 1
ATOM 672 O O . LYS A 1 89 ? 13.929 14.082 6.762 1.00 80.31 89 LYS A O 1
ATOM 677 N N . GLY A 1 90 ? 14.577 13.310 8.779 1.00 81.44 90 GLY A N 1
ATOM 678 C CA . GLY A 1 90 ? 15.129 14.574 9.285 1.00 81.44 90 GLY A CA 1
ATOM 679 C C . GLY A 1 90 ? 14.165 15.403 10.139 1.00 81.44 90 GLY A C 1
ATOM 680 O O . GLY A 1 90 ? 14.579 16.409 10.706 1.00 81.44 90 GLY A O 1
ATOM 681 N N . SER A 1 91 ? 12.908 14.978 10.286 1.00 83.75 91 SER A N 1
ATOM 682 C CA . SER A 1 91 ? 11.986 15.600 11.244 1.00 83.75 91 SER A CA 1
ATOM 683 C C . SER A 1 91 ? 12.371 15.221 12.677 1.00 83.75 91 SER A C 1
ATOM 685 O O . SER A 1 91 ? 12.638 14.053 12.960 1.00 83.75 91 SER A O 1
ATOM 687 N N . VAL A 1 92 ? 12.371 16.188 13.598 1.00 85.88 92 VAL A N 1
ATOM 688 C CA . VAL A 1 92 ? 12.582 15.914 15.027 1.00 85.88 92 VAL A CA 1
ATOM 689 C C . VAL A 1 92 ? 11.273 15.385 15.613 1.00 85.88 92 VAL A C 1
ATOM 691 O O . VAL A 1 92 ? 10.350 16.149 15.896 1.00 85.88 92 VAL A O 1
ATOM 694 N N . CYS A 1 93 ? 11.156 14.063 15.736 1.00 84.56 93 CYS A N 1
ATOM 695 C CA . CYS A 1 93 ? 9.947 13.376 16.197 1.00 84.56 93 CYS A CA 1
ATOM 696 C C . CYS A 1 93 ? 10.319 12.210 17.125 1.00 84.56 93 CYS A C 1
ATOM 698 O O . CYS A 1 93 ? 11.364 11.591 16.946 1.00 84.56 93 CYS A O 1
ATOM 700 N N . LYS A 1 94 ? 9.463 11.899 18.109 1.00 86.38 94 LYS A N 1
ATOM 701 C CA . LYS A 1 94 ? 9.630 10.709 18.969 1.00 86.38 94 LYS A CA 1
ATOM 702 C C . LYS A 1 94 ? 9.119 9.428 18.303 1.00 86.38 94 LYS A C 1
ATOM 704 O O . LYS A 1 94 ? 9.695 8.369 18.505 1.00 86.38 94 LYS A O 1
ATOM 709 N N . GLU A 1 95 ? 8.045 9.545 17.528 1.00 89.31 95 GLU A N 1
ATOM 710 C CA . GLU A 1 95 ? 7.404 8.461 16.784 1.00 89.31 95 GLU A CA 1
ATOM 711 C C . GLU A 1 95 ? 7.358 8.854 15.307 1.00 89.31 95 GLU A C 1
ATOM 713 O O . GLU A 1 95 ? 7.090 10.013 14.977 1.00 89.31 95 GLU A O 1
ATOM 718 N N . MET A 1 96 ? 7.656 7.898 14.429 1.00 91.00 96 MET A N 1
ATOM 719 C CA . MET A 1 96 ? 7.725 8.136 12.988 1.00 91.00 96 MET A CA 1
ATOM 720 C C . MET A 1 96 ? 6.415 7.792 12.286 1.00 91.00 96 MET A C 1
ATOM 722 O O . MET A 1 96 ? 6.164 8.306 11.196 1.00 91.00 96 MET A O 1
ATOM 726 N N . ARG A 1 97 ? 5.595 6.919 12.880 1.00 92.56 97 ARG A N 1
ATOM 727 C CA . ARG A 1 97 ? 4.303 6.506 12.328 1.00 92.56 97 ARG A CA 1
ATOM 728 C C . ARG A 1 97 ? 3.334 7.679 12.293 1.00 92.56 97 ARG A C 1
ATOM 730 O O . ARG A 1 97 ? 3.173 8.389 13.278 1.00 92.56 97 ARG A O 1
ATOM 737 N N . VAL A 1 98 ? 2.653 7.832 11.164 1.00 94.31 98 VAL A N 1
ATOM 738 C CA . VAL A 1 98 ? 1.549 8.783 11.019 1.00 94.31 98 VAL A CA 1
ATOM 739 C C . VAL A 1 98 ? 0.237 8.019 11.129 1.00 94.31 98 VAL A C 1
ATOM 741 O O . VAL A 1 98 ? 0.092 6.940 10.545 1.00 94.31 98 VAL A O 1
ATOM 744 N N . PHE A 1 99 ? -0.736 8.580 11.847 1.00 94.81 99 PHE A N 1
ATOM 745 C CA . PHE A 1 99 ? -2.067 7.986 11.991 1.00 94.81 99 PHE A CA 1
ATOM 746 C C . PHE A 1 99 ? -3.120 8.730 11.154 1.00 94.81 99 PHE A C 1
ATOM 748 O O . PHE A 1 99 ? -3.073 9.957 11.040 1.00 94.81 99 PHE A O 1
ATOM 755 N N . PRO A 1 100 ? -4.149 8.037 10.623 1.00 96.69 100 PRO A N 1
ATOM 756 C CA . PRO A 1 100 ? -5.201 8.688 9.837 1.00 96.69 100 PRO A CA 1
ATOM 757 C C . PRO A 1 100 ? -5.917 9.833 10.572 1.00 96.69 100 PRO A C 1
ATOM 759 O O . PRO A 1 100 ? -6.308 10.821 9.951 1.00 96.69 100 PRO A O 1
ATOM 762 N N . ALA A 1 101 ? -6.080 9.728 11.896 1.00 96.25 101 ALA A N 1
ATOM 763 C CA . ALA A 1 101 ? -6.699 10.771 12.715 1.00 96.25 101 ALA A CA 1
ATOM 764 C C . ALA A 1 101 ? -5.902 12.085 12.702 1.00 96.25 101 ALA A C 1
ATOM 766 O O . ALA A 1 101 ? -6.490 13.163 12.627 1.00 96.25 101 ALA A O 1
ATOM 767 N N . GLU A 1 102 ? -4.573 11.996 12.698 1.00 93.88 102 GLU A N 1
ATOM 768 C CA . GLU A 1 102 ? -3.683 13.156 12.637 1.00 93.88 102 GLU A CA 1
ATOM 769 C C . GLU A 1 102 ? -3.813 13.862 11.288 1.00 93.88 102 GLU A C 1
ATOM 771 O O . GLU A 1 102 ? -3.937 15.086 11.238 1.00 93.88 102 GLU A O 1
ATOM 776 N N . CYS A 1 103 ? -3.858 13.095 10.194 1.00 95.12 103 CYS A N 1
ATOM 777 C CA . CYS A 1 103 ? -4.078 13.633 8.853 1.00 95.12 103 CYS A CA 1
ATOM 778 C C . CYS A 1 103 ? -5.433 14.339 8.727 1.00 95.12 103 CYS A C 1
ATOM 780 O O . CYS A 1 103 ? -5.502 15.414 8.131 1.00 95.12 103 CYS A O 1
ATOM 782 N N . ARG A 1 104 ? -6.495 13.793 9.342 1.00 96.31 104 ARG A N 1
ATOM 783 C CA . ARG A 1 104 ? -7.806 14.461 9.408 1.00 96.31 104 ARG A CA 1
ATOM 784 C C . ARG A 1 104 ? -7.718 15.798 10.142 1.00 96.31 104 ARG A C 1
ATOM 786 O O . ARG A 1 104 ? -8.168 16.806 9.605 1.00 96.31 104 ARG A O 1
ATOM 793 N N . GLY A 1 105 ? -7.094 15.826 11.323 1.00 96.44 105 GLY A N 1
ATOM 794 C CA . GLY A 1 105 ? -6.909 17.059 12.096 1.00 96.44 105 GLY A CA 1
ATOM 795 C C . GLY A 1 105 ? -6.076 18.112 11.357 1.00 96.44 105 GLY A C 1
ATOM 796 O O . GLY A 1 105 ? -6.397 19.297 11.391 1.00 96.44 105 GLY A O 1
ATOM 797 N N . ARG A 1 106 ? -5.046 17.674 10.623 1.00 93.56 106 ARG A N 1
ATOM 798 C CA . ARG A 1 106 ? -4.170 18.533 9.808 1.00 93.56 106 ARG A CA 1
ATOM 799 C C . ARG A 1 106 ? -4.743 18.887 8.432 1.00 93.56 106 ARG A C 1
ATOM 801 O O . ARG A 1 1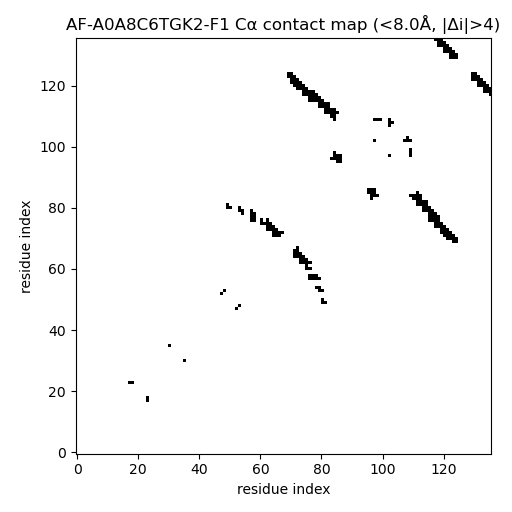06 ? -4.119 19.665 7.719 1.00 93.56 106 ARG A O 1
ATOM 808 N N . ARG A 1 107 ? -5.898 18.326 8.049 1.00 96.06 107 ARG A N 1
ATOM 809 C CA . ARG A 1 107 ? -6.511 18.468 6.714 1.00 96.06 107 ARG A CA 1
ATOM 810 C C . ARG A 1 107 ? -5.543 18.114 5.577 1.00 96.06 107 ARG A C 1
ATOM 812 O O . ARG A 1 107 ? -5.487 18.796 4.558 1.00 96.06 107 ARG A O 1
ATOM 819 N N . CYS A 1 108 ? -4.770 17.046 5.758 1.00 92.56 108 CYS A N 1
ATOM 820 C CA . CYS A 1 108 ? -3.833 16.540 4.758 1.00 92.56 108 CYS A CA 1
ATOM 821 C C . CYS A 1 108 ? -4.147 15.087 4.372 1.00 92.56 108 CYS A C 1
ATOM 823 O O . CYS A 1 108 ? -4.980 14.419 4.985 1.00 92.56 108 CYS A O 1
ATOM 825 N N . SER A 1 109 ? -3.498 14.588 3.319 1.00 94.81 109 SER A N 1
ATOM 826 C CA . SER A 1 109 ? -3.700 13.213 2.855 1.00 94.81 109 SER A CA 1
ATOM 827 C C . SER A 1 109 ? -2.875 12.203 3.659 1.00 94.81 109 SER A C 1
ATOM 829 O O . SER A 1 109 ? -1.688 12.416 3.897 1.00 94.81 109 SER A O 1
ATOM 831 N N . TYR A 1 110 ? -3.479 11.058 3.976 1.00 95.75 110 TYR A N 1
ATOM 832 C CA . TYR A 1 110 ? -2.782 9.876 4.485 1.00 95.75 110 TYR A CA 1
ATOM 833 C C . TYR A 1 110 ? -2.121 9.134 3.313 1.00 95.75 110 TYR A C 1
ATOM 835 O O . TYR A 1 110 ? -2.829 8.589 2.468 1.00 95.75 110 TYR A O 1
ATOM 843 N N . ARG A 1 111 ? -0.786 9.179 3.192 1.00 92.81 111 ARG A N 1
ATOM 844 C CA . ARG A 1 111 ? -0.058 8.640 2.025 1.00 92.81 111 ARG A CA 1
ATOM 845 C C . ARG A 1 111 ? 1.180 7.853 2.429 1.00 92.81 111 ARG A C 1
ATOM 847 O O . ARG A 1 111 ? 1.957 8.311 3.264 1.00 92.81 111 ARG A O 1
ATOM 854 N N . GLY A 1 112 ? 1.352 6.688 1.810 1.00 91.31 112 GLY A N 1
ATOM 855 C CA . GLY A 1 112 ? 2.559 5.873 1.909 1.00 91.31 112 GLY A CA 1
ATOM 856 C C . GLY A 1 112 ? 3.606 6.287 0.877 1.00 91.31 112 GLY A C 1
ATOM 857 O O . GLY A 1 112 ? 3.278 6.891 -0.147 1.00 91.31 112 GLY A O 1
ATOM 858 N N . LYS A 1 113 ? 4.875 5.968 1.136 1.00 92.12 113 LYS A N 1
ATOM 859 C CA . LYS A 1 113 ? 5.957 6.216 0.175 1.00 92.12 113 LYS A CA 1
ATOM 860 C C . LYS A 1 113 ? 6.029 5.057 -0.816 1.00 92.12 113 LYS A C 1
ATOM 862 O O . LYS A 1 113 ? 6.279 3.936 -0.393 1.00 92.12 113 LYS A O 1
ATOM 867 N N . LEU A 1 114 ? 5.887 5.332 -2.110 1.00 92.25 114 LEU A N 1
ATOM 868 C CA . LEU A 1 114 ? 6.205 4.376 -3.173 1.00 92.25 114 LEU A CA 1
ATOM 869 C C . LEU A 1 114 ? 7.698 4.474 -3.517 1.00 92.25 114 LEU A C 1
ATOM 871 O O . LEU A 1 114 ? 8.221 5.570 -3.730 1.00 92.25 114 LEU A O 1
ATOM 875 N N . VAL A 1 115 ? 8.382 3.337 -3.556 1.00 92.12 115 VAL A N 1
ATOM 876 C CA . VAL A 1 115 ? 9.761 3.205 -4.035 1.00 92.12 115 VAL A CA 1
ATOM 877 C C . VAL A 1 115 ? 9.752 2.239 -5.205 1.00 92.12 115 VAL A C 1
ATOM 879 O O . VAL A 1 115 ? 9.157 1.173 -5.107 1.00 92.12 115 VAL A O 1
ATOM 882 N N . VAL A 1 116 ? 10.412 2.618 -6.296 1.00 90.69 116 VAL A N 1
ATOM 883 C CA . VAL A 1 116 ? 10.550 1.798 -7.500 1.00 90.69 116 VAL A CA 1
ATOM 884 C C . VAL A 1 116 ? 12.034 1.632 -7.789 1.00 90.69 116 VAL A C 1
ATOM 886 O O . VAL A 1 116 ? 12.788 2.604 -7.717 1.00 90.69 116 VAL A O 1
ATOM 889 N N . ARG A 1 117 ? 12.449 0.406 -8.094 1.00 88.12 117 ARG A N 1
ATOM 890 C CA . ARG A 1 117 ? 13.799 0.076 -8.536 1.00 88.12 117 ARG A CA 1
ATOM 891 C C . ARG A 1 117 ? 13.788 -0.156 -10.038 1.00 88.12 117 ARG A C 1
ATOM 893 O O . ARG A 1 117 ? 13.077 -1.028 -10.531 1.00 88.12 117 ARG A O 1
ATOM 900 N N . GLU A 1 118 ? 14.604 0.609 -10.743 1.00 83.31 118 GLU A N 1
ATOM 901 C CA . GLU A 1 118 ? 14.831 0.475 -12.179 1.00 83.31 118 GLU A CA 1
ATOM 902 C C . GLU A 1 118 ? 16.153 -0.257 -12.430 1.00 83.31 118 GLU A C 1
ATOM 904 O O . GLU A 1 118 ? 17.124 -0.077 -11.696 1.00 83.31 118 GLU A O 1
ATOM 909 N N . ILE A 1 119 ? 16.186 -1.086 -13.467 1.00 79.75 119 ILE A N 1
ATOM 910 C CA . ILE A 1 119 ? 17.381 -1.757 -13.971 1.00 79.75 119 ILE A CA 1
ATOM 911 C C . ILE A 1 119 ? 17.694 -1.245 -15.373 1.00 79.75 119 ILE A C 1
ATOM 913 O O . ILE A 1 119 ? 16.816 -1.122 -16.229 1.00 79.75 119 ILE A O 1
ATOM 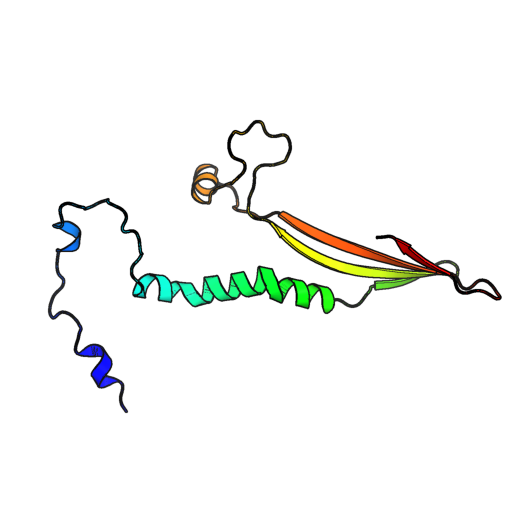917 N N . HIS A 1 120 ? 18.977 -0.973 -15.596 1.00 78.00 120 HIS A N 1
ATOM 918 C CA . HIS A 1 120 ? 19.485 -0.441 -16.852 1.00 78.00 120 HIS A CA 1
ATOM 919 C C . HIS A 1 120 ? 20.383 -1.490 -17.508 1.00 78.00 120 HIS A C 1
ATOM 921 O O . HIS A 1 120 ? 21.388 -1.912 -16.929 1.00 78.00 120 HIS A O 1
ATOM 927 N N . GLY A 1 121 ? 20.016 -1.913 -18.716 1.00 70.69 121 GLY A N 1
ATOM 928 C CA . GLY A 1 121 ? 20.800 -2.826 -19.541 1.00 70.69 121 GLY A CA 1
ATOM 929 C C . GLY A 1 121 ? 21.468 -2.088 -20.695 1.00 70.69 121 GLY A C 1
ATOM 930 O O . GLY A 1 121 ? 20.792 -1.401 -21.461 1.00 70.69 121 GLY A O 1
ATOM 931 N N . TYR A 1 122 ? 22.782 -2.258 -20.850 1.00 66.75 122 TYR A N 1
ATOM 932 C CA . TYR A 1 122 ? 23.535 -1.715 -21.983 1.00 66.75 122 TYR A CA 1
ATOM 933 C C . TYR A 1 122 ? 24.196 -2.841 -22.775 1.00 66.75 122 TYR A C 1
ATOM 935 O O . TYR A 1 122 ? 24.948 -3.641 -22.214 1.00 66.75 122 TYR A O 1
ATOM 943 N N . THR A 1 123 ? 23.930 -2.898 -24.081 1.00 58.56 123 THR A N 1
ATOM 944 C CA . THR A 1 123 ? 24.555 -3.867 -24.989 1.00 58.56 123 THR A CA 1
ATOM 945 C C . THR A 1 123 ? 25.352 -3.138 -26.064 1.00 58.56 123 THR A C 1
ATOM 947 O O . THR A 1 123 ? 24.774 -2.455 -26.912 1.00 58.56 123 THR A O 1
ATOM 950 N N . ARG A 1 124 ? 26.680 -3.318 -26.053 1.00 49.38 124 ARG A N 1
ATOM 951 C CA . ARG A 1 124 ? 27.597 -2.798 -27.080 1.00 49.38 124 ARG A CA 1
ATOM 952 C C . ARG A 1 124 ? 27.974 -3.897 -28.067 1.00 49.38 124 ARG A C 1
ATOM 954 O O . ARG A 1 124 ? 28.511 -4.925 -27.656 1.00 49.38 124 ARG A O 1
ATOM 961 N N . LYS A 1 125 ? 27.753 -3.677 -29.366 1.00 44.03 125 LYS A N 1
ATOM 962 C CA . LYS A 1 125 ? 28.248 -4.570 -30.428 1.00 44.03 125 LYS A CA 1
ATOM 963 C C . LYS A 1 125 ? 29.595 -4.041 -30.940 1.00 44.03 125 LYS A C 1
ATOM 965 O O . LYS A 1 125 ? 29.651 -3.305 -31.919 1.00 44.03 125 LYS A O 1
ATOM 970 N N . LEU A 1 126 ? 30.686 -4.375 -30.248 1.00 43.62 126 LEU A N 1
ATOM 971 C CA . LEU A 1 126 ? 32.051 -4.175 -30.755 1.00 43.62 126 LEU A CA 1
ATOM 972 C C . LEU A 1 126 ? 32.465 -5.417 -31.550 1.00 43.62 126 LEU A C 1
ATOM 974 O O . LEU A 1 126 ? 32.101 -6.529 -31.180 1.00 43.62 126 LEU A O 1
ATOM 978 N N . SER A 1 127 ? 33.204 -5.219 -32.643 1.00 44.06 127 SER A N 1
ATOM 979 C CA . SER A 1 127 ? 33.297 -6.134 -33.793 1.00 44.06 127 SER A CA 1
ATOM 980 C C . SER A 1 127 ? 33.629 -7.611 -33.523 1.00 44.06 127 SER A C 1
ATOM 982 O O . SER A 1 127 ? 33.428 -8.391 -34.440 1.00 44.06 127 SER A O 1
ATOM 984 N N . HIS A 1 128 ? 34.048 -8.043 -32.326 1.00 43.56 128 HIS A N 1
ATOM 985 C CA . HIS A 1 128 ? 34.196 -9.471 -31.990 1.00 43.56 128 HIS A CA 1
ATOM 986 C C . HIS A 1 128 ? 33.872 -9.856 -30.527 1.00 43.56 128 HIS A C 1
ATOM 988 O O . HIS A 1 128 ? 34.094 -11.003 -30.154 1.00 43.56 128 HIS A O 1
ATOM 994 N N . HIS A 1 129 ? 33.298 -8.968 -29.700 1.00 39.59 129 HIS A N 1
ATOM 995 C CA . HIS A 1 129 ? 32.923 -9.299 -28.314 1.00 39.59 129 HIS A CA 1
ATOM 996 C C . HIS A 1 129 ? 31.663 -8.546 -27.852 1.00 39.59 129 HIS A C 1
ATOM 998 O O . HIS A 1 129 ? 31.584 -7.320 -27.948 1.00 39.59 129 HIS A O 1
ATOM 1004 N N . LEU A 1 130 ? 30.678 -9.296 -27.339 1.00 38.44 130 LEU A N 1
ATOM 1005 C CA . LEU A 1 130 ? 29.461 -8.780 -26.707 1.00 38.44 130 LEU A CA 1
ATOM 1006 C C . LEU A 1 130 ? 29.744 -8.504 -25.224 1.00 38.44 130 LEU A C 1
ATOM 1008 O O . LEU A 1 130 ? 30.045 -9.434 -24.481 1.00 38.44 130 LEU A O 1
ATOM 1012 N N . TYR A 1 131 ? 29.613 -7.252 -24.791 1.00 44.41 131 TYR A N 1
ATOM 1013 C CA . TYR A 1 131 ? 29.675 -6.881 -23.374 1.00 44.41 131 TYR A CA 1
ATOM 1014 C C . TYR A 1 131 ? 28.275 -6.473 -22.900 1.00 44.41 131 TYR A C 1
ATOM 1016 O O . TYR A 1 131 ? 27.665 -5.579 -23.491 1.00 44.41 131 TYR A O 1
ATOM 1024 N N . ILE A 1 132 ? 27.776 -7.137 -21.850 1.00 50.28 132 ILE A N 1
ATOM 1025 C CA . ILE A 1 132 ? 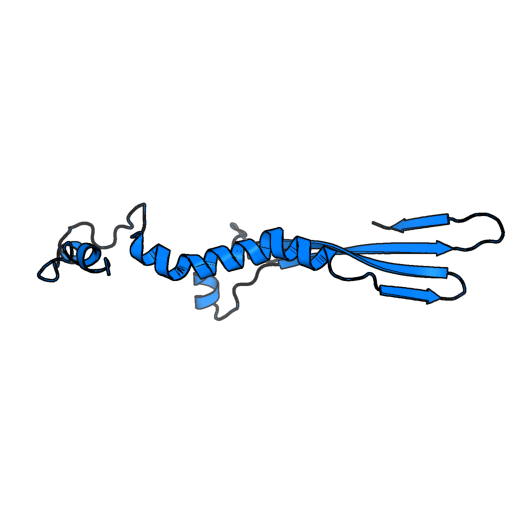26.519 -6.805 -21.164 1.00 50.28 132 ILE A CA 1
ATOM 1026 C C . ILE A 1 132 ? 26.886 -6.088 -19.866 1.00 50.28 132 ILE A C 1
ATOM 1028 O O . ILE A 1 132 ? 27.559 -6.666 -19.015 1.00 50.28 132 ILE A O 1
ATOM 1032 N N . TYR A 1 133 ? 26.450 -4.839 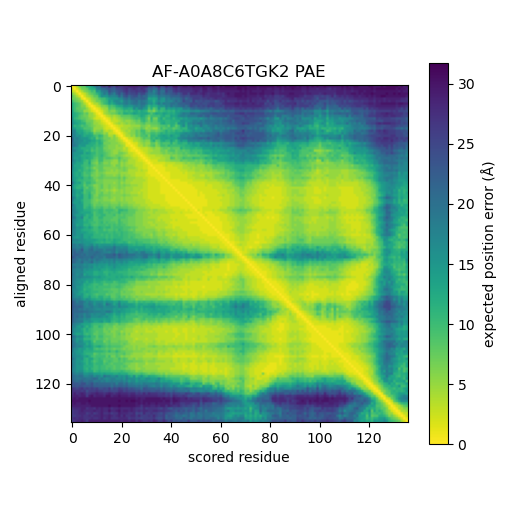-19.715 1.00 52.97 133 TYR A N 1
ATOM 1033 C CA . TYR A 1 133 ? 26.575 -4.095 -18.461 1.00 52.97 133 TYR A CA 1
ATOM 1034 C C . TYR A 1 133 ? 25.198 -4.017 -17.796 1.00 52.97 133 TYR A C 1
ATOM 1036 O O . TYR A 1 133 ? 24.259 -3.489 -18.395 1.00 52.97 133 TYR A O 1
ATOM 1044 N N . ILE A 1 134 ? 25.086 -4.553 -16.577 1.00 48.62 134 ILE A N 1
ATOM 1045 C CA . ILE A 1 134 ? 23.909 -4.405 -15.713 1.00 48.62 134 ILE A CA 1
ATOM 1046 C C . ILE A 1 134 ? 24.325 -3.470 -14.578 1.00 48.62 134 ILE A C 1
ATOM 1048 O O . ILE A 1 134 ? 25.109 -3.859 -13.714 1.00 48.62 134 ILE A O 1
ATOM 1052 N N . ALA A 1 135 ? 23.843 -2.228 -14.605 1.00 50.16 135 ALA A N 1
ATOM 1053 C CA . ALA A 1 135 ? 23.981 -1.309 -13.479 1.00 50.16 135 ALA A CA 1
ATOM 1054 C C . ALA A 1 135 ? 22.728 -1.442 -12.599 1.00 50.16 135 ALA A C 1
ATOM 1056 O O . ALA A 1 135 ? 21.607 -1.356 -13.110 1.00 50.16 135 ALA A O 1
ATOM 1057 N N . GLY A 1 136 ? 22.934 -1.745 -11.314 1.00 39.41 136 GLY A N 1
ATOM 1058 C CA . GLY A 1 136 ? 21.884 -2.082 -10.346 1.00 39.41 136 GLY A CA 1
ATOM 1059 C C . GLY A 1 136 ? 21.621 -1.022 -9.295 1.00 39.41 136 GLY A C 1
ATOM 1060 O O . GLY A 1 136 ? 22.453 -0.102 -9.150 1.00 39.41 136 GLY A O 1
#

Foldseek 3Di:
DPPVVPCPPDDPDDDCCQVPPPCNPPDDPDDDVVVCVVCVVVVVVVVCCQPVVQQVVQVPDAWDWDDDPQKIKTKGWDDKHWAFQFDDPPDPDPGGHDDPVVCVVVVHDRGTDMDIDMWMWMWHCDPPDTDIDIDD